Protein AF-A0A536FZL2-F1 (afdb_monomer)

Sequence (87 aa):
MTRTLLLTLGLLAFTLVGCAGSLVREDDTLAGYRLELARLVETGVLTKNDAEKFYGIASLEMERRAALRAGRLRSEPSDPTALPTGS

Foldseek 3Di:
DVVVVVVVVVVVVVVVVVVV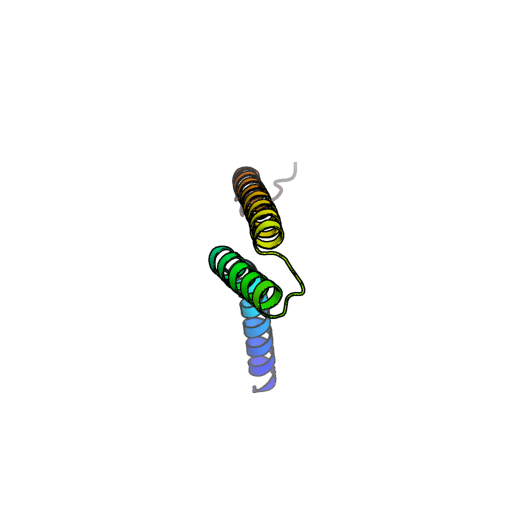VVVPPVVVVLVVLLVVLVVCCVVVVDPPVVSVVVSVVVVVVVVVVVVVVVVVVVVDDPDPDPDDPDD

pLDDT: mean 73.19, std 17.19, range [45.69, 95.69]

Structure (mmCIF, N/CA/C/O backbone):
data_AF-A0A536FZL2-F1
#
_entry.id   AF-A0A536FZL2-F1
#
loop_
_atom_site.group_PDB
_atom_site.id
_atom_site.type_symbol
_atom_site.label_atom_id
_atom_site.label_alt_id
_atom_site.label_comp_id
_atom_site.label_asym_id
_atom_site.label_entity_id
_atom_site.label_seq_id
_atom_site.pdbx_PDB_ins_code
_atom_site.Cartn_x
_atom_site.Cartn_y
_atom_site.Cartn_z
_atom_site.occupancy
_atom_site.B_iso_or_equiv
_atom_site.auth_seq_id
_atom_site.auth_comp_id
_atom_site.auth_asym_id
_atom_site.auth_atom_id
_atom_site.pdbx_PDB_model_num
ATOM 1 N N . MET A 1 1 ? -10.409 -42.684 -21.467 1.00 57.78 1 MET A N 1
ATOM 2 C CA . MET A 1 1 ? -10.335 -41.357 -22.124 1.00 57.78 1 MET A CA 1
ATOM 3 C C . MET A 1 1 ? -10.556 -40.167 -21.178 1.00 57.78 1 MET A C 1
ATOM 5 O O . MET A 1 1 ? -10.204 -39.058 -21.539 1.00 57.78 1 MET A O 1
ATOM 9 N N . THR A 1 2 ? -11.061 -40.357 -19.955 1.00 61.50 2 THR A N 1
ATOM 10 C CA . THR A 1 2 ? -11.321 -39.283 -18.968 1.00 61.50 2 THR A CA 1
ATOM 11 C C . THR A 1 2 ? -10.077 -38.764 -18.236 1.00 61.50 2 THR A C 1
ATOM 13 O O . THR A 1 2 ? -10.027 -37.608 -17.830 1.00 61.50 2 THR A O 1
ATOM 16 N N . ARG A 1 3 ? -9.043 -39.602 -18.096 1.00 65.12 3 ARG A N 1
ATOM 17 C CA . ARG A 1 3 ? -7.805 -39.277 -17.366 1.00 65.12 3 ARG A CA 1
ATOM 18 C C . ARG A 1 3 ? -6.978 -38.174 -18.033 1.00 65.12 3 ARG A C 1
ATOM 20 O O . ARG A 1 3 ? -6.503 -37.276 -17.352 1.00 65.12 3 ARG A O 1
ATOM 27 N N . TH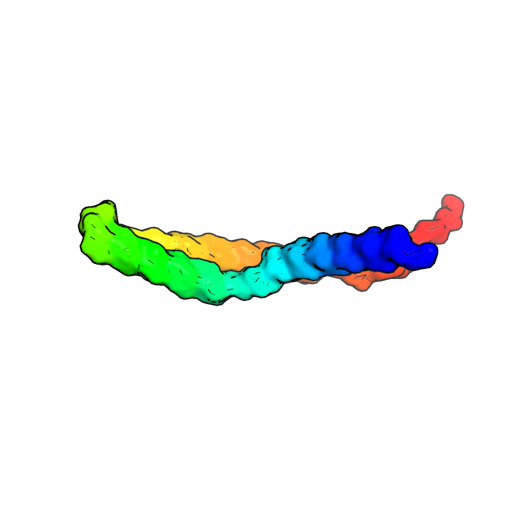R A 1 4 ? -6.848 -38.215 -19.357 1.00 68.31 4 THR A N 1
ATOM 28 C CA . THR A 1 4 ? -6.101 -37.211 -20.131 1.00 68.31 4 THR A CA 1
ATOM 29 C C . THR A 1 4 ? -6.785 -35.848 -20.076 1.00 68.31 4 THR A C 1
ATOM 31 O O . THR A 1 4 ? -6.114 -34.835 -19.940 1.00 68.31 4 THR A O 1
ATOM 34 N N . LEU A 1 5 ? -8.121 -35.840 -20.090 1.00 71.88 5 LEU A N 1
ATOM 35 C CA . LEU A 1 5 ? -8.933 -34.625 -20.058 1.00 71.88 5 LEU A CA 1
ATOM 36 C C . LEU A 1 5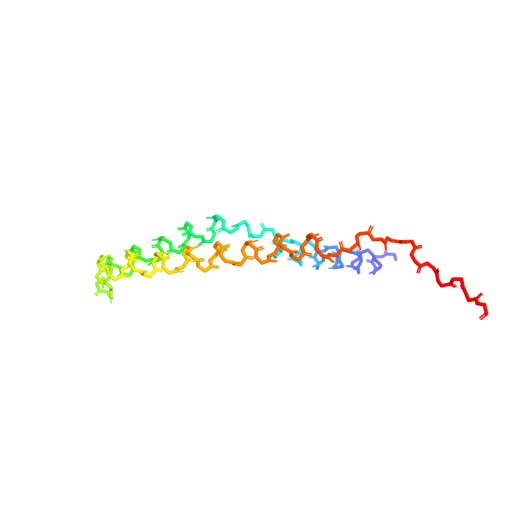 ? -8.801 -33.889 -18.714 1.00 71.88 5 LEU A C 1
ATOM 38 O O . LEU A 1 5 ? -8.672 -32.669 -18.688 1.00 71.88 5 LEU A O 1
ATOM 42 N N . LEU A 1 6 ? -8.738 -34.634 -17.605 1.00 70.88 6 LEU A N 1
ATOM 43 C CA . LEU A 1 6 ? -8.482 -34.079 -16.270 1.00 70.88 6 LEU A CA 1
ATOM 44 C C . LEU A 1 6 ? -7.074 -33.484 -16.144 1.00 70.88 6 LEU A C 1
ATOM 46 O O . LEU A 1 6 ? -6.913 -32.418 -15.556 1.00 70.88 6 LEU A O 1
ATOM 50 N N . LEU A 1 7 ? -6.065 -34.141 -16.727 1.00 75.56 7 LEU A N 1
ATOM 51 C CA . LEU A 1 7 ? -4.690 -33.634 -16.726 1.00 75.56 7 LEU A CA 1
ATOM 52 C C . LEU A 1 7 ? -4.569 -32.345 -17.542 1.00 75.56 7 LEU A C 1
ATOM 54 O O . LEU A 1 7 ? -3.951 -31.391 -17.079 1.00 75.56 7 LEU A O 1
ATOM 58 N N . THR A 1 8 ? -5.210 -32.277 -18.713 1.00 75.31 8 THR A N 1
ATOM 59 C CA . THR A 1 8 ? -5.228 -31.054 -19.526 1.00 75.31 8 THR A CA 1
ATOM 60 C C . THR A 1 8 ? -5.993 -29.922 -18.847 1.00 75.31 8 THR A C 1
ATOM 62 O O . THR A 1 8 ? -5.554 -28.780 -18.919 1.00 75.31 8 THR A O 1
ATOM 65 N N . LEU A 1 9 ? -7.090 -30.220 -18.136 1.00 73.81 9 LEU A N 1
ATOM 66 C CA . LEU A 1 9 ? -7.841 -29.207 -17.388 1.00 73.81 9 LEU A CA 1
ATOM 67 C C . LEU A 1 9 ? -7.028 -28.659 -16.208 1.00 73.81 9 LEU A C 1
ATOM 69 O O . LEU A 1 9 ? -7.018 -27.453 -15.973 1.00 73.81 9 LEU A O 1
ATOM 73 N N . GLY A 1 10 ? -6.325 -29.541 -15.492 1.00 73.19 10 GLY A N 1
ATOM 74 C CA . GLY A 1 10 ? -5.438 -29.159 -14.395 1.00 73.19 10 GLY A CA 1
ATOM 75 C C . GLY A 1 10 ? -4.273 -28.295 -14.873 1.00 73.19 10 GLY A C 1
ATOM 76 O O . GLY A 1 10 ? -3.978 -27.273 -14.257 1.00 73.19 10 GLY A O 1
ATOM 77 N N . LEU A 1 11 ? -3.664 -28.651 -16.009 1.00 72.94 11 LEU A N 1
ATOM 78 C CA . LEU A 1 11 ? -2.595 -27.859 -16.615 1.00 72.94 11 LEU A CA 1
ATOM 79 C C . LEU A 1 11 ? -3.109 -26.479 -17.054 1.00 72.94 11 LEU A C 1
ATOM 81 O O . LEU A 1 11 ? -2.479 -25.467 -16.757 1.00 72.94 11 LEU A O 1
ATOM 85 N N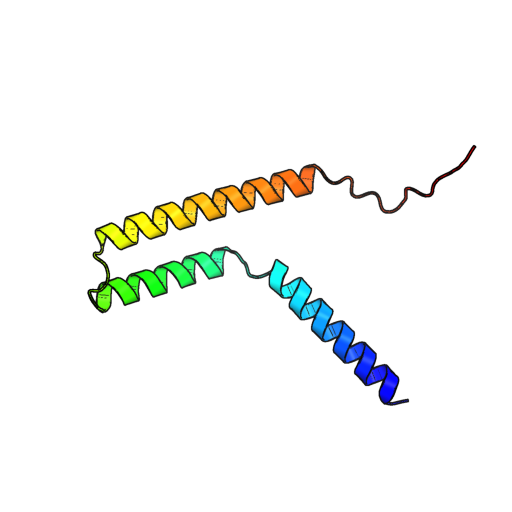 . LEU A 1 12 ? -4.286 -26.429 -17.689 1.00 69.06 12 LEU A N 1
ATOM 86 C CA . LEU A 1 12 ? -4.915 -25.182 -18.122 1.00 69.06 12 LEU A CA 1
ATOM 87 C C . LEU A 1 12 ? -5.216 -24.270 -16.922 1.00 69.06 12 LEU A C 1
ATOM 89 O O . LEU A 1 12 ? -4.844 -23.100 -16.937 1.00 69.06 12 LEU A O 1
ATOM 93 N N . ALA A 1 13 ? -5.796 -24.805 -15.846 1.00 66.38 13 ALA A N 1
ATOM 94 C CA . ALA A 1 13 ? -6.065 -24.045 -14.627 1.00 66.38 13 ALA A CA 1
ATOM 95 C C . ALA A 1 13 ? -4.776 -23.515 -13.974 1.00 66.38 13 ALA A C 1
ATOM 97 O O . ALA A 1 13 ? -4.735 -22.366 -13.541 1.00 66.38 13 ALA A O 1
ATOM 98 N N . PHE A 1 14 ? -3.701 -24.309 -13.961 1.00 63.25 14 PHE A N 1
ATOM 99 C CA . PHE A 1 14 ? -2.413 -23.889 -13.405 1.00 63.25 14 PHE A CA 1
ATOM 100 C C . PHE A 1 14 ? -1.765 -22.775 -14.236 1.00 63.25 14 PHE A C 1
ATOM 102 O O . PHE A 1 14 ? -1.272 -21.792 -13.682 1.00 63.25 14 PHE A O 1
ATOM 109 N N . THR A 1 15 ? -1.829 -22.877 -15.568 1.00 60.53 15 THR A N 1
ATOM 110 C CA . THR A 1 15 ? -1.357 -21.809 -16.463 1.00 60.53 15 THR A CA 1
ATOM 111 C C . THR A 1 15 ? -2.191 -20.538 -16.333 1.00 60.53 15 THR A C 1
ATOM 113 O O . THR A 1 15 ? -1.619 -19.454 -16.318 1.00 60.53 15 THR A O 1
ATOM 116 N N . LEU A 1 16 ? -3.513 -20.643 -16.156 1.00 57.38 16 LEU A N 1
ATOM 117 C CA . LEU A 1 16 ? -4.395 -19.490 -15.967 1.00 57.38 16 LEU A CA 1
ATOM 118 C C . LEU A 1 16 ? -4.164 -18.796 -14.622 1.00 57.38 16 LEU A C 1
ATOM 120 O O . LEU A 1 16 ? -4.153 -17.574 -14.591 1.00 57.38 16 LEU A O 1
ATOM 124 N N . VAL A 1 17 ? -3.913 -19.529 -13.533 1.00 58.53 17 VAL A N 1
ATOM 125 C CA . VAL A 1 17 ? -3.558 -18.931 -12.230 1.00 58.53 17 VAL A CA 1
ATOM 126 C C . VAL A 1 17 ? -2.162 -18.299 -12.273 1.00 58.53 17 VAL A C 1
ATOM 128 O O . VAL A 1 17 ? -1.981 -17.184 -11.787 1.00 58.53 17 VAL A O 1
ATOM 131 N N . GLY A 1 18 ? -1.186 -18.956 -12.910 1.00 52.81 18 GLY A N 1
ATOM 132 C CA . GLY A 1 18 ? 0.153 -18.393 -13.119 1.00 52.81 18 GLY A CA 1
ATOM 133 C C . GLY A 1 18 ? 0.154 -17.150 -14.020 1.00 52.81 18 GLY A C 1
ATOM 134 O O . GLY A 1 18 ? 0.893 -16.202 -13.767 1.00 52.81 18 GLY A O 1
ATOM 135 N N . CYS A 1 19 ? -0.718 -17.114 -15.030 1.00 50.94 19 CYS A N 1
ATOM 136 C CA . CYS A 1 19 ? -0.891 -15.977 -15.935 1.00 50.94 19 CYS A CA 1
ATOM 137 C C . CYS A 1 19 ? -1.731 -14.853 -15.296 1.00 50.94 19 CYS A C 1
ATOM 139 O O . CYS A 1 19 ? -1.405 -13.679 -15.451 1.00 50.94 19 CYS A O 1
ATOM 141 N N . ALA A 1 20 ? -2.742 -15.188 -14.487 1.00 49.78 20 ALA A N 1
ATOM 142 C CA . ALA A 1 20 ? -3.517 -14.226 -13.702 1.00 49.78 20 ALA A CA 1
ATOM 143 C C . ALA A 1 20 ? -2.681 -13.570 -12.593 1.00 49.78 20 ALA A C 1
ATOM 145 O O . ALA A 1 20 ? -2.864 -12.390 -12.323 1.00 49.78 20 ALA A O 1
ATOM 146 N N . GLY A 1 21 ? -1.705 -14.277 -12.011 1.00 46.44 21 GLY A N 1
ATOM 147 C CA . GLY A 1 21 ? -0.720 -13.684 -11.098 1.00 46.44 21 GLY A CA 1
ATOM 148 C C . GLY A 1 21 ? 0.151 -12.606 -11.759 1.00 46.44 21 GLY A C 1
ATOM 149 O O . GLY A 1 21 ? 0.586 -11.675 -11.088 1.00 46.44 21 GLY A O 1
ATOM 150 N N . SER A 1 22 ? 0.342 -12.679 -13.083 1.00 47.81 22 SER A N 1
ATOM 151 C CA . SER A 1 22 ? 0.971 -11.622 -13.890 1.00 47.81 22 SER A CA 1
ATOM 152 C C . SER A 1 22 ? 0.003 -10.492 -14.280 1.00 47.81 22 SER A C 1
ATOM 154 O O . SER A 1 22 ? 0.456 -9.451 -14.754 1.00 47.81 22 SER A O 1
ATOM 156 N N . LEU A 1 23 ? -1.306 -10.699 -14.112 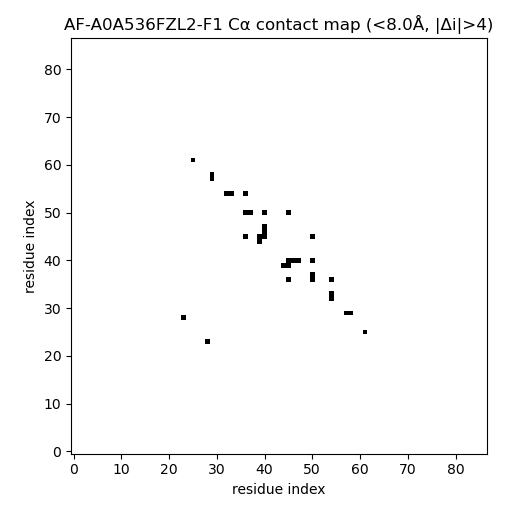1.00 45.69 23 LEU A N 1
ATOM 157 C CA . LEU A 1 23 ? -2.394 -9.789 -14.487 1.00 45.69 23 LEU A CA 1
ATOM 158 C C . LEU A 1 23 ? -3.188 -9.278 -13.274 1.00 45.69 23 LEU A C 1
ATOM 160 O O . LEU A 1 23 ? -4.246 -8.678 -13.462 1.00 45.69 23 LEU A O 1
ATOM 164 N N . VAL A 1 24 ? -2.702 -9.469 -12.037 1.00 49.91 24 VAL A N 1
ATOM 165 C CA . VAL A 1 24 ? -3.161 -8.651 -10.907 1.00 49.91 24 VAL A CA 1
ATOM 166 C C . VAL A 1 24 ? -2.690 -7.241 -11.212 1.00 49.91 24 VAL A C 1
ATOM 168 O O . VAL A 1 24 ? -1.536 -6.868 -11.005 1.00 49.91 24 VAL A O 1
ATOM 171 N N . ARG A 1 25 ? -3.599 -6.510 -11.840 1.00 53.91 25 ARG A N 1
ATOM 172 C CA . ARG A 1 25 ? -3.466 -5.131 -12.251 1.00 53.91 25 ARG A CA 1
ATOM 173 C C . ARG A 1 25 ? -3.048 -4.345 -11.018 1.00 53.91 25 ARG A C 1
ATOM 175 O O . ARG A 1 25 ? -3.779 -4.284 -10.037 1.00 53.91 25 ARG A O 1
ATOM 182 N N . GLU A 1 26 ? -1.836 -3.807 -11.039 1.00 54.34 26 GLU A N 1
ATOM 183 C CA . GLU A 1 26 ? -1.259 -3.145 -9.868 1.00 54.34 26 GLU A CA 1
ATOM 184 C C . GLU A 1 26 ? -2.117 -1.975 -9.360 1.00 54.34 26 GLU A C 1
ATOM 186 O O . GLU A 1 26 ? -2.126 -1.682 -8.163 1.00 54.34 26 GLU A O 1
ATOM 191 N N . ASP A 1 27 ? -2.918 -1.377 -10.239 1.00 55.19 27 ASP A N 1
ATOM 192 C CA . ASP A 1 27 ? -3.918 -0.371 -9.879 1.00 55.19 27 ASP A CA 1
ATOM 193 C C . ASP A 1 27 ? -4.935 -0.897 -8.846 1.00 55.19 27 ASP A C 1
ATOM 195 O O . ASP A 1 27 ? -5.280 -0.187 -7.898 1.00 55.19 27 ASP A O 1
ATOM 199 N N . ASP A 1 28 ? -5.359 -2.163 -8.966 1.00 62.56 28 ASP A N 1
ATOM 200 C CA . ASP A 1 28 ? -6.298 -2.795 -8.031 1.00 62.56 28 ASP A CA 1
ATOM 201 C C . ASP A 1 28 ? -5.628 -3.059 -6.672 1.00 62.56 28 ASP A C 1
ATOM 203 O O . ASP A 1 28 ? -6.264 -2.951 -5.619 1.00 62.56 28 ASP A O 1
ATOM 207 N N . THR A 1 29 ? -4.315 -3.320 -6.661 1.00 75.31 29 THR A N 1
ATOM 208 C CA . THR A 1 29 ? -3.553 -3.473 -5.410 1.00 75.31 29 THR A CA 1
ATOM 209 C C . THR A 1 29 ? -3.340 -2.159 -4.665 1.00 75.31 29 THR A C 1
ATOM 211 O O . THR A 1 29 ? -3.412 -2.161 -3.437 1.00 75.31 29 THR A O 1
ATOM 214 N N . LEU A 1 30 ? -3.130 -1.029 -5.352 1.00 83.06 30 LEU A N 1
ATOM 215 C CA . LEU A 1 30 ? -2.956 0.262 -4.675 1.00 83.06 30 LEU A CA 1
ATOM 216 C C . LEU A 1 30 ? -4.286 0.779 -4.102 1.00 83.06 30 LEU A C 1
ATOM 218 O O . LEU A 1 30 ? -4.326 1.309 -2.988 1.00 83.06 30 LEU A O 1
ATOM 222 N N . ALA A 1 31 ? -5.392 0.557 -4.819 1.00 84.12 31 ALA A N 1
ATOM 223 C CA . ALA A 1 31 ? -6.734 0.840 -4.319 1.00 84.12 31 ALA A CA 1
ATOM 224 C C . ALA A 1 31 ? -7.078 -0.010 -3.080 1.00 84.12 31 ALA A C 1
ATOM 226 O O . ALA A 1 31 ? -7.566 0.528 -2.083 1.00 84.12 31 ALA A O 1
ATOM 227 N N . GLY A 1 32 ? -6.758 -1.310 -3.102 1.00 87.62 32 GLY A N 1
ATOM 228 C CA . GLY A 1 32 ? -6.906 -2.192 -1.940 1.00 87.62 32 GLY A CA 1
ATOM 229 C C . GLY A 1 32 ? -6.035 -1.765 -0.755 1.00 87.62 32 GLY A C 1
ATOM 230 O O . GLY A 1 32 ? -6.499 -1.734 0.383 1.00 87.62 32 GLY A O 1
ATOM 231 N N . TYR A 1 33 ? -4.797 -1.342 -1.019 1.00 88.44 33 TYR A N 1
ATOM 232 C CA . TYR A 1 33 ? -3.893 -0.834 0.011 1.00 88.44 33 TYR A CA 1
ATOM 233 C C . TYR A 1 33 ? -4.417 0.449 0.671 1.00 88.44 33 TYR A C 1
ATOM 235 O O . TYR A 1 33 ? -4.370 0.592 1.892 1.00 88.44 33 TYR A O 1
ATOM 243 N N . ARG A 1 34 ? -4.990 1.363 -0.121 1.00 89.75 34 ARG A N 1
ATOM 244 C CA . ARG A 1 34 ? -5.634 2.578 0.394 1.00 89.75 34 ARG A CA 1
ATOM 245 C C . ARG A 1 34 ? -6.818 2.262 1.310 1.00 89.75 34 ARG A C 1
ATOM 247 O O . ARG A 1 34 ? -6.997 2.950 2.313 1.00 89.75 34 ARG A O 1
ATOM 254 N N . LEU A 1 35 ? -7.612 1.244 0.974 1.00 92.12 35 LEU A N 1
ATOM 255 C CA . LEU A 1 35 ? -8.735 0.798 1.802 1.00 92.12 35 LEU A CA 1
ATOM 256 C C . LEU A 1 35 ? -8.248 0.265 3.159 1.00 92.12 35 LEU A C 1
ATOM 258 O O . LEU A 1 35 ? -8.790 0.641 4.196 1.00 92.12 35 LEU A O 1
ATOM 262 N N . GLU A 1 36 ? -7.199 -0.559 3.167 1.00 92.94 36 GLU A N 1
ATOM 263 C CA . GLU A 1 36 ? -6.650 -1.112 4.410 1.00 92.94 36 GLU A CA 1
ATOM 264 C C . GLU A 1 36 ? -6.035 -0.018 5.294 1.00 92.94 36 GLU A C 1
ATOM 266 O O . GLU A 1 36 ? -6.257 0.004 6.503 1.00 92.94 36 GLU A O 1
ATOM 271 N N . LEU A 1 37 ? -5.341 0.959 4.702 1.00 92.94 37 LEU A N 1
ATOM 272 C CA . LEU A 1 37 ? -4.851 2.125 5.440 1.00 92.94 37 LEU A CA 1
ATOM 273 C C . LEU A 1 37 ? -5.994 2.940 6.057 1.00 92.94 37 LEU A C 1
ATOM 275 O O . LEU A 1 37 ? -5.887 3.352 7.211 1.00 92.94 37 LEU A O 1
ATOM 279 N N . ALA A 1 38 ? -7.098 3.141 5.330 1.00 92.25 38 ALA A N 1
ATOM 280 C CA . ALA A 1 38 ? -8.278 3.812 5.873 1.00 92.25 38 ALA A CA 1
ATOM 281 C C . ALA A 1 38 ? -8.857 3.045 7.074 1.00 92.25 38 ALA A C 1
ATOM 283 O O . ALA A 1 38 ? -9.129 3.648 8.110 1.00 92.25 38 ALA A O 1
ATOM 284 N N . ARG A 1 39 ? -8.933 1.712 6.990 1.00 94.75 39 ARG A N 1
ATOM 285 C CA . ARG A 1 39 ? -9.367 0.851 8.098 1.00 94.75 39 ARG A CA 1
ATOM 286 C C . ARG A 1 39 ? -8.441 0.942 9.320 1.00 94.75 39 ARG A C 1
ATOM 288 O O . ARG A 1 39 ? -8.907 0.956 10.460 1.00 94.75 39 ARG A O 1
ATOM 295 N N . LEU A 1 40 ? -7.128 1.021 9.113 1.00 93.81 40 LEU A N 1
ATOM 296 C CA . LEU A 1 40 ? -6.158 1.186 10.203 1.00 93.81 40 LEU A CA 1
ATOM 297 C C . LEU A 1 40 ? -6.260 2.567 10.870 1.00 93.81 40 LEU A C 1
ATOM 299 O O . LEU A 1 40 ? -6.048 2.682 12.077 1.00 93.81 40 LEU A O 1
ATOM 303 N N . VAL A 1 41 ? -6.640 3.597 10.110 1.00 94.81 41 VAL A N 1
ATOM 304 C CA . VAL A 1 41 ? -6.957 4.923 10.659 1.00 94.81 41 VAL A CA 1
ATOM 305 C C . VAL A 1 41 ? -8.256 4.893 11.460 1.00 94.81 41 VAL A C 1
ATOM 307 O O . VAL A 1 41 ? -8.296 5.410 12.573 1.00 94.81 41 VAL A O 1
ATOM 310 N N . GLU A 1 42 ? -9.302 4.247 10.944 1.00 94.31 42 GLU A N 1
ATOM 311 C CA . GLU A 1 42 ? -10.589 4.104 11.641 1.00 94.31 42 GLU A CA 1
ATOM 312 C C . GLU A 1 42 ? -10.464 3.341 12.964 1.00 94.31 42 GLU A C 1
ATOM 314 O O . GLU A 1 42 ? -11.097 3.699 13.953 1.00 94.31 42 GLU A O 1
ATOM 319 N N . THR A 1 43 ? -9.615 2.313 13.007 1.00 95.69 43 THR A N 1
ATOM 320 C CA . THR A 1 43 ? -9.345 1.542 14.233 1.00 95.69 43 THR A CA 1
ATOM 321 C C . THR A 1 43 ? -8.377 2.243 15.191 1.00 95.69 43 THR A C 1
ATOM 323 O O . THR A 1 43 ? -8.108 1.724 16.273 1.00 95.69 43 THR A O 1
ATOM 326 N N . GLY A 1 44 ? -7.851 3.418 14.822 1.00 92.50 44 GLY A N 1
ATOM 327 C CA . GLY A 1 44 ? -6.918 4.201 15.636 1.00 92.50 44 GLY A CA 1
ATOM 328 C C . GLY A 1 44 ? -5.513 3.603 15.743 1.00 92.50 44 GLY A C 1
ATOM 329 O O . GLY A 1 44 ? -4.684 4.131 16.481 1.00 92.50 44 GLY A O 1
ATOM 330 N N . VAL A 1 45 ? -5.227 2.527 15.003 1.00 95.69 45 VAL A N 1
ATOM 331 C CA . VAL A 1 45 ? -3.891 1.914 14.918 1.00 95.69 45 VAL A CA 1
ATOM 332 C 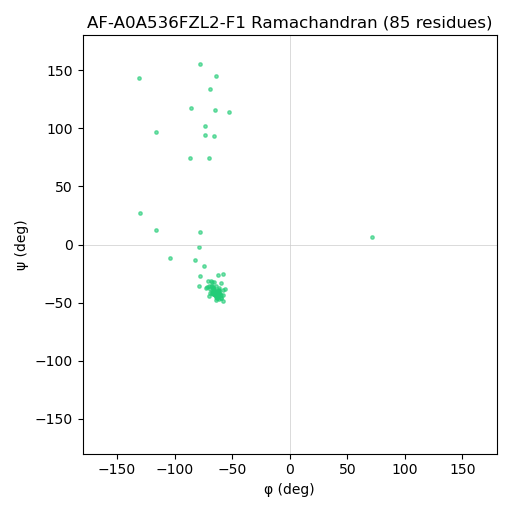C . VAL A 1 45 ? -2.909 2.865 14.240 1.00 95.69 45 VAL A C 1
ATOM 334 O O . VAL A 1 45 ? -1.721 2.870 14.558 1.00 95.69 45 VAL A O 1
ATOM 337 N N . 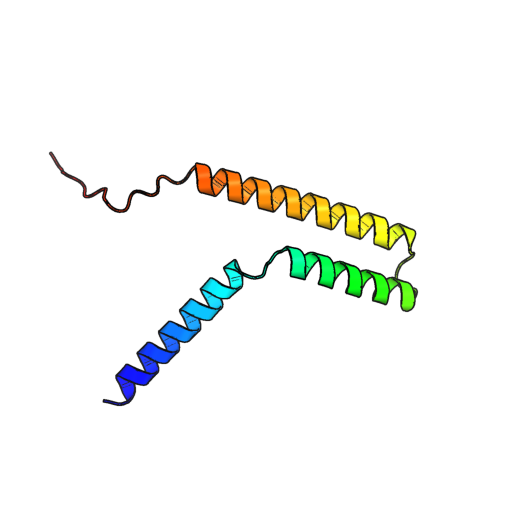LEU A 1 46 ? -3.407 3.674 13.306 1.00 91.44 46 LEU A N 1
ATOM 338 C CA . LEU A 1 46 ? -2.596 4.569 12.504 1.00 91.44 46 LEU A CA 1
ATOM 339 C C . LEU A 1 46 ? -3.172 5.983 12.501 1.00 91.44 46 LEU A C 1
ATOM 341 O O . LEU A 1 46 ? -4.384 6.177 12.453 1.00 91.44 46 LEU A O 1
ATOM 345 N N . THR A 1 47 ? -2.307 6.996 12.511 1.00 95.50 47 THR A N 1
ATOM 346 C CA . THR A 1 47 ? -2.772 8.366 12.281 1.00 95.50 47 THR A CA 1
ATOM 347 C C . THR A 1 47 ? -3.004 8.594 10.791 1.00 95.50 47 THR A C 1
ATOM 349 O O . THR A 1 47 ? -2.370 7.967 9.941 1.00 95.50 47 THR A O 1
ATOM 352 N N . LYS A 1 48 ? -3.873 9.549 10.446 1.00 92.75 48 LYS A N 1
ATOM 353 C CA . LYS A 1 48 ? -4.089 9.934 9.043 1.00 92.75 48 LYS A CA 1
ATOM 354 C C . LYS A 1 48 ? -2.785 10.363 8.350 1.00 92.75 48 LYS A C 1
ATOM 356 O O . LYS A 1 48 ? -2.563 10.011 7.198 1.00 92.75 48 LYS A O 1
ATOM 361 N N . ASN A 1 49 ? -1.911 11.068 9.071 1.00 95.44 49 ASN A N 1
ATOM 362 C CA . ASN A 1 49 ? -0.610 11.499 8.556 1.00 95.44 49 ASN A CA 1
ATOM 363 C C . ASN A 1 49 ? 0.299 10.300 8.242 1.00 95.44 49 ASN A C 1
ATOM 365 O O . ASN A 1 49 ? 0.954 10.259 7.204 1.00 95.44 49 ASN A O 1
ATOM 369 N N . ASP A 1 50 ? 0.318 9.292 9.113 1.00 92.44 50 ASP A N 1
ATOM 370 C CA . ASP A 1 50 ? 1.117 8.091 8.868 1.00 92.44 50 ASP A CA 1
ATOM 371 C C . ASP A 1 50 ? 0.559 7.284 7.691 1.00 92.44 50 ASP A C 1
ATOM 373 O O . ASP A 1 50 ? 1.330 6.770 6.882 1.00 92.44 50 ASP A O 1
ATOM 377 N N . ALA A 1 51 ? -0.766 7.244 7.524 1.00 91.62 51 ALA A N 1
ATOM 378 C CA . ALA A 1 51 ? -1.405 6.556 6.407 1.00 91.62 51 ALA A CA 1
ATOM 379 C C . ALA A 1 51 ? -1.034 7.204 5.066 1.00 91.62 51 ALA A C 1
ATOM 381 O O . ALA A 1 51 ? -0.702 6.502 4.113 1.00 91.62 51 ALA A O 1
ATOM 382 N N . GLU A 1 52 ? -1.011 8.537 5.003 1.00 92.88 52 GLU A N 1
ATOM 383 C CA . GLU A 1 52 ? -0.566 9.274 3.816 1.00 92.88 52 GLU A CA 1
ATOM 384 C C . GLU A 1 52 ? 0.908 8.989 3.483 1.00 92.88 52 GLU A C 1
ATOM 386 O O . GLU A 1 52 ? 1.240 8.756 2.318 1.00 92.88 52 GLU A O 1
ATOM 391 N N . LYS A 1 53 ? 1.788 8.912 4.491 1.00 93.75 53 LYS A N 1
ATOM 392 C CA . LYS A 1 53 ? 3.203 8.551 4.287 1.00 93.75 53 LYS A CA 1
ATOM 393 C C . LYS A 1 53 ? 3.366 7.130 3.754 1.00 93.75 53 LYS A C 1
ATOM 395 O O . LYS A 1 53 ? 4.097 6.928 2.785 1.00 93.75 53 LYS A O 1
ATOM 400 N N . PHE A 1 54 ? 2.693 6.150 4.359 1.00 92.44 54 PHE A N 1
ATOM 401 C CA . PHE A 1 54 ? 2.769 4.759 3.907 1.00 92.44 54 PHE A CA 1
ATOM 402 C C . PHE A 1 54 ? 2.222 4.591 2.493 1.00 92.44 54 PHE A C 1
ATOM 404 O O . PHE A 1 54 ? 2.845 3.918 1.672 1.00 92.44 54 PHE A O 1
ATOM 411 N N . TYR A 1 55 ? 1.110 5.259 2.181 1.00 92.00 55 TYR A N 1
ATOM 412 C CA . TYR A 1 55 ? 0.563 5.280 0.831 1.00 92.00 55 TYR A CA 1
ATOM 413 C C . TYR A 1 55 ? 1.557 5.866 -0.182 1.00 92.00 55 TYR A C 1
ATOM 415 O O . TYR A 1 55 ? 1.789 5.262 -1.228 1.00 92.00 55 TYR A O 1
ATOM 423 N N . GLY A 1 56 ? 2.195 6.995 0.144 1.00 90.06 56 GLY A N 1
ATOM 424 C CA . GLY A 1 56 ? 3.201 7.619 -0.718 1.00 90.06 56 GLY A CA 1
ATOM 425 C C . GLY A 1 56 ? 4.401 6.709 -0.999 1.00 90.06 56 GLY A C 1
ATOM 426 O O . GLY A 1 56 ? 4.820 6.580 -2.149 1.00 90.06 56 GLY A O 1
ATOM 427 N N . ILE A 1 57 ? 4.915 6.021 0.026 1.00 92.44 57 ILE A N 1
ATOM 428 C CA . ILE A 1 57 ? 6.018 5.057 -0.126 1.00 92.44 57 ILE A CA 1
ATOM 429 C C . ILE A 1 57 ? 5.596 3.884 -1.019 1.00 92.44 57 ILE A C 1
ATOM 431 O O . ILE A 1 57 ? 6.343 3.496 -1.919 1.00 92.44 57 ILE A O 1
ATOM 435 N N . ALA A 1 58 ? 4.404 3.328 -0.789 1.00 88.81 58 ALA A N 1
ATOM 436 C CA . ALA A 1 58 ? 3.894 2.210 -1.574 1.00 88.81 58 ALA A CA 1
ATOM 437 C C . ALA A 1 58 ? 3.707 2.587 -3.053 1.00 88.81 58 ALA A C 1
ATOM 439 O O . ALA A 1 58 ? 4.147 1.835 -3.922 1.00 88.81 58 ALA A O 1
ATOM 440 N N . SER A 1 59 ? 3.136 3.764 -3.337 1.00 88.62 59 SER A N 1
ATOM 441 C CA . SER A 1 59 ? 2.970 4.280 -4.704 1.00 88.62 59 SER A CA 1
ATOM 442 C C . SER A 1 59 ? 4.311 4.388 -5.430 1.00 88.62 59 SER A C 1
ATOM 444 O O . SER A 1 59 ? 4.465 3.872 -6.535 1.00 88.62 59 SER A O 1
ATOM 446 N N . LEU A 1 60 ? 5.315 4.986 -4.780 1.00 89.69 60 LEU A N 1
ATOM 447 C CA . LEU A 1 60 ? 6.633 5.206 -5.376 1.00 89.69 60 LEU A CA 1
ATOM 448 C C . LEU A 1 60 ? 7.374 3.890 -5.657 1.00 89.69 60 LEU A C 1
ATOM 450 O O . LEU A 1 60 ? 8.018 3.737 -6.695 1.00 89.69 60 LEU A O 1
ATOM 454 N N . GLU A 1 6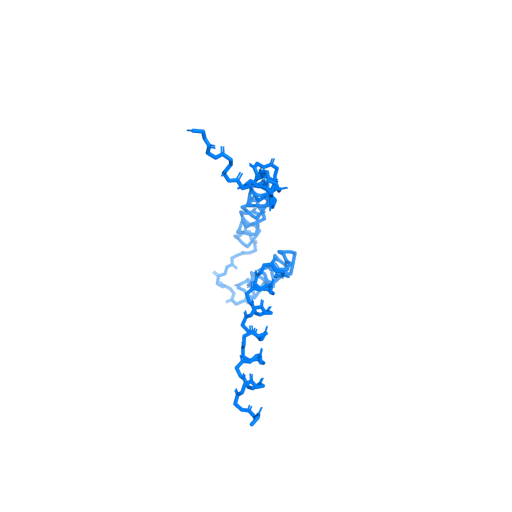1 ? 7.271 2.905 -4.765 1.00 88.06 61 GLU A N 1
ATOM 455 C CA . GLU A 1 61 ? 7.870 1.588 -4.994 1.00 88.06 61 GLU A CA 1
ATOM 456 C C . GLU A 1 61 ? 7.144 0.810 -6.103 1.00 88.06 61 GLU A C 1
ATOM 458 O O . GLU A 1 61 ? 7.791 0.111 -6.886 1.00 88.06 61 GLU A O 1
ATOM 463 N N . MET A 1 62 ? 5.820 0.940 -6.224 1.00 85.25 62 MET A N 1
ATOM 464 C CA . MET A 1 62 ? 5.078 0.337 -7.337 1.00 85.25 62 MET A CA 1
ATOM 465 C C . MET A 1 62 ? 5.474 0.962 -8.677 1.00 85.25 62 MET A C 1
ATOM 467 O O . MET A 1 62 ? 5.762 0.226 -9.622 1.00 85.25 62 MET A O 1
ATOM 471 N N . GLU A 1 63 ? 5.610 2.289 -8.745 1.00 85.94 63 GLU A N 1
ATOM 472 C CA . GLU A 1 63 ? 6.154 2.987 -9.917 1.00 85.94 63 GLU A CA 1
ATOM 473 C C . GLU A 1 63 ? 7.571 2.503 -10.260 1.00 85.94 63 GLU A C 1
ATOM 475 O O . GLU A 1 63 ? 7.868 2.199 -11.419 1.00 85.94 63 GLU A O 1
ATOM 480 N N . ARG A 1 64 ? 8.440 2.336 -9.252 1.00 86.25 64 ARG A N 1
ATOM 481 C CA . ARG A 1 64 ? 9.798 1.804 -9.439 1.00 86.25 64 ARG A CA 1
ATOM 482 C C . ARG A 1 64 ? 9.783 0.399 -10.040 1.00 86.25 64 ARG A C 1
ATOM 484 O O . ARG A 1 64 ? 10.529 0.119 -10.980 1.00 86.25 64 ARG A O 1
ATOM 491 N N . ARG A 1 65 ? 8.933 -0.498 -9.532 1.00 83.75 65 ARG A N 1
ATOM 492 C CA . ARG A 1 65 ? 8.792 -1.867 -10.063 1.00 83.75 65 ARG A CA 1
ATOM 493 C C . ARG A 1 65 ? 8.185 -1.891 -11.462 1.00 83.75 65 ARG A C 1
ATOM 495 O O . ARG A 1 65 ? 8.589 -2.729 -12.273 1.00 83.75 65 ARG A O 1
ATOM 502 N N . ALA A 1 66 ? 7.253 -0.989 -11.758 1.00 84.00 66 ALA A N 1
ATOM 503 C CA . ALA A 1 66 ? 6.696 -0.824 -13.096 1.00 84.00 66 ALA A CA 1
ATOM 504 C C . ALA A 1 66 ? 7.777 -0.383 -14.090 1.00 84.00 66 ALA A C 1
ATOM 506 O O . ALA A 1 66 ? 7.936 -1.006 -15.141 1.00 84.00 66 ALA A O 1
ATOM 507 N N . ALA A 1 67 ? 8.601 0.600 -13.718 1.00 80.94 67 ALA A N 1
ATOM 508 C CA . ALA A 1 67 ? 9.731 1.049 -14.526 1.00 80.94 67 ALA A CA 1
ATOM 509 C C . ALA A 1 67 ? 10.764 -0.069 -14.763 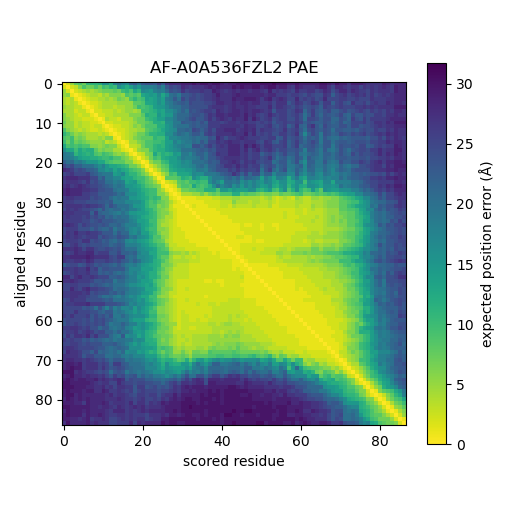1.00 80.94 67 ALA A C 1
ATOM 511 O O . ALA A 1 67 ? 11.229 -0.251 -15.888 1.00 80.94 67 ALA A O 1
ATOM 512 N N . LEU A 1 68 ? 11.082 -0.870 -13.740 1.00 79.56 68 LEU A N 1
ATOM 513 C CA . LEU A 1 68 ? 11.990 -2.016 -13.875 1.00 79.56 68 LEU A CA 1
ATOM 514 C C . LEU A 1 68 ? 11.437 -3.099 -14.810 1.00 79.56 68 LEU A C 1
ATOM 516 O O . LEU A 1 68 ? 12.186 -3.639 -15.623 1.00 79.56 68 LEU A O 1
ATOM 520 N N . ARG A 1 69 ? 10.136 -3.407 -14.746 1.00 76.88 69 ARG A N 1
ATOM 521 C CA . ARG A 1 69 ? 9.505 -4.351 -15.684 1.00 76.88 69 ARG A CA 1
ATOM 522 C C . ARG A 1 69 ? 9.481 -3.809 -17.107 1.00 76.88 69 ARG A C 1
ATOM 524 O O . ARG A 1 69 ? 9.814 -4.556 -18.020 1.00 76.88 69 ARG A O 1
ATOM 531 N N . ALA A 1 70 ? 9.170 -2.528 -17.297 1.00 75.75 70 ALA A N 1
ATOM 532 C CA . ALA A 1 70 ? 9.228 -1.884 -18.609 1.00 75.75 70 ALA A CA 1
ATOM 533 C C . ALA A 1 70 ? 10.655 -1.885 -19.188 1.00 75.75 70 ALA A C 1
ATOM 535 O O . ALA A 1 70 ? 10.847 -2.161 -20.372 1.00 75.75 70 ALA A O 1
ATOM 536 N N . GLY A 1 71 ? 11.669 -1.645 -18.350 1.00 73.06 71 GLY A N 1
ATOM 537 C CA . GLY A 1 71 ? 13.078 -1.762 -18.730 1.00 73.06 71 GLY A CA 1
ATOM 538 C C . GLY A 1 71 ? 13.480 -3.199 -19.079 1.00 73.06 71 GLY A C 1
ATOM 539 O O . GLY A 1 71 ? 14.172 -3.421 -20.072 1.00 73.06 71 GLY A O 1
ATOM 540 N N . ARG A 1 72 ? 12.996 -4.188 -18.318 1.00 58.97 72 ARG A N 1
ATOM 541 C CA . ARG A 1 72 ? 13.241 -5.616 -18.571 1.00 58.97 72 ARG A CA 1
ATOM 542 C C . ARG A 1 72 ? 12.591 -6.094 -19.873 1.00 58.97 72 ARG A C 1
ATOM 544 O O . ARG A 1 72 ? 13.254 -6.767 -20.649 1.00 58.97 72 ARG A O 1
ATOM 551 N N . LEU A 1 73 ? 11.352 -5.683 -20.149 1.00 56.16 73 LEU A N 1
ATOM 552 C CA . LEU A 1 73 ? 10.651 -5.937 -21.418 1.00 56.16 73 LEU A CA 1
ATOM 553 C C . LEU A 1 73 ? 11.385 -5.347 -22.627 1.00 56.16 73 LEU A C 1
ATOM 555 O O . LEU A 1 73 ? 11.365 -5.935 -23.699 1.00 56.16 73 LEU A O 1
ATOM 559 N N . ARG A 1 74 ? 12.061 -4.206 -22.457 1.00 55.53 74 ARG A N 1
ATOM 560 C CA . ARG A 1 74 ? 12.919 -3.625 -23.501 1.00 55.53 74 ARG A CA 1
ATOM 561 C C . ARG A 1 74 ? 14.250 -4.352 -23.701 1.00 55.53 74 ARG A C 1
ATOM 563 O O . ARG A 1 74 ? 14.884 -4.130 -24.725 1.00 55.53 74 ARG A O 1
ATOM 570 N N . SER A 1 75 ? 14.684 -5.153 -22.730 1.00 55.03 75 SER A N 1
ATOM 571 C CA . SER A 1 75 ? 16.015 -5.774 -22.715 1.00 55.03 75 SER A CA 1
ATOM 572 C C . SER A 1 75 ? 16.000 -7.262 -23.078 1.00 55.03 75 SER A C 1
ATOM 574 O O . SER A 1 75 ? 17.066 -7.822 -23.318 1.00 55.03 75 SER A O 1
ATOM 576 N N . GLU A 1 76 ? 14.833 -7.912 -23.136 1.00 48.56 76 GLU A N 1
ATOM 577 C CA . GLU A 1 76 ? 14.723 -9.248 -23.725 1.00 48.56 76 GLU A CA 1
ATOM 578 C C . GLU A 1 76 ? 14.519 -9.148 -25.242 1.00 48.56 76 GLU A C 1
ATOM 580 O O . GLU A 1 76 ? 13.497 -8.613 -25.686 1.00 48.56 76 GLU A O 1
ATOM 585 N N . PRO A 1 77 ? 15.442 -9.676 -26.069 1.00 48.44 77 PRO A N 1
ATOM 586 C CA . PRO A 1 77 ? 15.129 -9.920 -27.462 1.00 48.44 77 PRO A CA 1
ATOM 587 C C . PRO A 1 77 ? 14.041 -10.993 -27.499 1.00 48.44 77 PRO A C 1
ATOM 589 O O . PRO A 1 77 ? 14.235 -12.127 -27.064 1.00 48.44 77 PRO A O 1
ATOM 592 N N . SER A 1 78 ? 12.870 -10.618 -28.003 1.00 52.97 78 SER A N 1
ATOM 593 C CA . SER A 1 78 ? 11.817 -11.560 -28.369 1.00 52.97 78 SER A CA 1
ATOM 594 C C . SER A 1 78 ? 12.278 -12.334 -29.603 1.00 52.97 78 SER A C 1
ATOM 596 O O . SER A 1 78 ? 11.845 -12.029 -30.709 1.00 52.97 78 SER A O 1
ATOM 598 N N . ASP A 1 79 ? 13.204 -13.277 -29.443 1.00 49.91 79 ASP A N 1
ATOM 599 C CA . ASP A 1 79 ? 13.657 -14.108 -30.554 1.00 49.91 79 ASP A CA 1
ATOM 600 C C . ASP A 1 79 ? 13.297 -15.580 -30.316 1.00 49.91 79 ASP A C 1
ATOM 602 O O . ASP A 1 79 ? 14.008 -16.294 -29.607 1.00 49.91 79 ASP A O 1
ATOM 606 N N . PRO A 1 80 ? 12.178 -16.065 -30.884 1.00 50.09 80 PRO A N 1
ATOM 607 C CA . PRO A 1 80 ? 11.849 -17.482 -30.858 1.00 50.09 80 PRO A CA 1
ATOM 608 C C . PRO A 1 80 ? 12.642 -18.313 -31.889 1.00 50.09 80 PRO A C 1
ATOM 610 O O . PRO A 1 80 ? 12.304 -19.479 -32.083 1.00 50.09 80 PRO A O 1
ATOM 613 N N . THR A 1 81 ? 13.682 -17.775 -32.552 1.00 53.59 81 THR A N 1
ATOM 614 C CA . THR A 1 81 ? 14.310 -18.445 -33.715 1.00 53.59 81 THR A CA 1
ATOM 615 C C . THR A 1 81 ? 15.839 -18.560 -33.666 1.00 53.59 81 THR A C 1
ATOM 617 O O . THR A 1 81 ? 16.483 -18.686 -34.704 1.00 53.59 81 THR A O 1
ATOM 620 N N . ALA A 1 82 ? 16.463 -18.599 -32.489 1.00 49.50 82 ALA A N 1
ATOM 621 C CA . ALA A 1 82 ? 17.891 -18.921 -32.403 1.00 49.50 82 ALA A CA 1
ATOM 622 C C . ALA A 1 82 ? 18.115 -20.446 -32.324 1.00 49.50 82 ALA A C 1
ATOM 624 O O . ALA A 1 82 ? 18.428 -20.997 -31.269 1.00 49.50 82 ALA A O 1
ATOM 625 N N . LEU A 1 83 ? 17.945 -21.147 -33.451 1.00 55.62 83 LEU A N 1
ATOM 626 C CA . LEU A 1 83 ? 18.548 -22.474 -33.628 1.00 55.62 83 LEU A CA 1
ATOM 627 C C . LEU A 1 83 ? 20.073 -22.304 -33.736 1.00 55.62 83 LEU A C 1
ATOM 629 O O . LEU A 1 83 ? 20.526 -21.451 -34.501 1.00 55.62 83 LEU A O 1
ATOM 633 N N . PRO A 1 84 ? 20.886 -23.110 -33.032 1.00 51.53 84 PRO A N 1
ATOM 634 C CA . PRO A 1 84 ? 22.328 -23.063 -33.200 1.00 51.53 84 PRO A CA 1
ATOM 635 C C . PRO A 1 84 ? 22.692 -23.714 -34.539 1.00 51.53 84 PRO A C 1
ATOM 637 O O . PRO A 1 84 ? 22.728 -24.939 -34.658 1.00 51.53 84 PRO A O 1
ATOM 640 N N . THR A 1 85 ? 22.985 -22.914 -35.563 1.00 50.81 85 THR A N 1
ATOM 641 C CA . THR A 1 85 ? 23.779 -23.396 -36.699 1.00 50.81 85 THR A CA 1
ATOM 642 C C . THR A 1 85 ? 25.221 -23.507 -36.233 1.00 50.81 85 THR A C 1
ATOM 644 O O . THR A 1 85 ? 25.955 -22.520 -36.202 1.00 50.81 85 THR A O 1
ATOM 647 N N . GLY A 1 86 ? 25.583 -24.711 -35.794 1.00 52.88 86 GLY A N 1
ATOM 648 C CA . GLY A 1 86 ? 26.962 -25.088 -35.529 1.00 52.88 86 GLY A CA 1
ATOM 649 C C . GLY A 1 86 ? 27.798 -25.064 -36.808 1.00 52.88 86 GLY A C 1
ATOM 650 O O . GLY A 1 86 ? 27.311 -25.406 -37.888 1.00 52.88 86 GLY A O 1
ATOM 651 N N . SER A 1 87 ? 29.055 -24.668 -36.643 1.00 47.56 87 SER A N 1
ATOM 652 C CA . SER A 1 87 ? 30.159 -24.884 -37.580 1.00 47.56 87 SER A CA 1
ATOM 653 C C . SER A 1 87 ? 31.240 -25.687 -36.880 1.00 47.56 87 SER A C 1
ATOM 655 O O . SER A 1 87 ? 31.555 -25.287 -35.733 1.00 47.56 87 SER A O 1
#

Secondary structure (DSSP, 8-state):
-HHHHHHHHHHHHHHHHHHHHT-S-HHHHHHHHHHHHHHHHHTTSS-HHHHHHHHHHHHHHHHHHHHHHHHHHHHS---TT------

Solvent-accessible surface area (backbone atoms only — not comparable to full-atom values): 5171 Å² total; per-residue (Å²): 126,66,68,62,54,54,53,53,49,50,49,49,52,50,51,49,53,60,50,45,68,75,58,63,53,64,70,60,53,52,54,50,50,54,52,54,40,51,51,34,34,74,72,63,79,36,53,69,70,56,39,53,52,53,50,51,53,51,52,53,52,49,52,50,53,51,52,51,49,55,52,48,64,72,67,53,79,92,65,97,73,82,72,85,83,80,131

Radius of gyration: 21.49 Å; Cα contacts (8 Å, |Δi|>4): 17; chains: 1; bounding box: 42×53×53 Å

Mean predicted aligned error: 15.51 Å